Protein AF-A0A7X0JUN7-F1 (afdb_monomer)

Organism: NCBI:txid570281

Structure (mmCIF, N/CA/C/O backbone):
data_AF-A0A7X0JUN7-F1
#
_entry.id   AF-A0A7X0JUN7-F1
#
loop_
_atom_site.group_PDB
_atom_site.id
_atom_site.type_symbol
_atom_site.label_atom_id
_atom_site.label_alt_id
_atom_site.label_comp_id
_atom_site.label_asym_id
_atom_site.label_entity_id
_atom_site.label_seq_id
_atom_site.pdbx_PDB_ins_code
_atom_site.Cartn_x
_atom_site.Cartn_y
_atom_site.Cartn_z
_atom_site.occupancy
_atom_site.B_iso_or_equiv
_atom_site.auth_seq_id
_atom_site.auth_comp_id
_atom_site.auth_asym_id
_atom_site.auth_atom_id
_atom_site.pdbx_PDB_model_num
ATOM 1 N N . MET A 1 1 ? -19.670 -5.260 -11.406 1.00 48.66 1 MET A N 1
ATOM 2 C CA . MET A 1 1 ? -20.017 -5.596 -10.009 1.00 48.66 1 MET A CA 1
ATOM 3 C C . MET A 1 1 ? -19.443 -4.486 -9.143 1.00 48.66 1 MET A C 1
ATOM 5 O O . MET A 1 1 ? -18.257 -4.225 -9.287 1.00 48.66 1 MET A O 1
ATOM 9 N N . LYS A 1 2 ? -20.249 -3.749 -8.366 1.00 55.28 2 LYS A N 1
ATOM 10 C CA . LYS A 1 2 ? -19.681 -2.814 -7.380 1.00 55.28 2 LYS A CA 1
ATOM 11 C C . LYS A 1 2 ? -19.031 -3.682 -6.307 1.00 55.28 2 LYS A C 1
ATOM 13 O O . LYS A 1 2 ? -19.733 -4.455 -5.667 1.00 55.28 2 LYS A O 1
ATOM 18 N N . THR A 1 3 ? -17.710 -3.638 -6.204 1.00 68.75 3 THR A N 1
ATOM 19 C CA . THR A 1 3 ? -17.000 -4.234 -5.074 1.00 68.75 3 THR A CA 1
ATOM 20 C C . THR A 1 3 ? -17.409 -3.457 -3.828 1.00 68.75 3 THR A C 1
ATOM 22 O O . THR A 1 3 ? -17.415 -2.225 -3.855 1.00 68.75 3 THR A O 1
ATOM 25 N N . ASP A 1 4 ? -17.826 -4.161 -2.780 1.00 91.19 4 ASP A N 1
ATOM 26 C CA . ASP A 1 4 ? -18.171 -3.549 -1.499 1.00 91.19 4 ASP A CA 1
ATOM 27 C C . ASP A 1 4 ? -16.876 -3.082 -0.825 1.00 91.19 4 ASP A C 1
ATOM 29 O O . ASP A 1 4 ? -16.201 -3.840 -0.140 1.00 91.19 4 ASP A O 1
ATOM 33 N N . THR A 1 5 ? -16.441 -1.870 -1.150 1.00 96.38 5 THR A N 1
ATOM 34 C CA . THR A 1 5 ? -15.202 -1.273 -0.647 1.00 96.38 5 THR A CA 1
ATOM 35 C C . THR A 1 5 ? -15.542 0.056 0.014 1.00 96.38 5 THR A C 1
ATOM 37 O O . THR A 1 5 ? -16.377 0.807 -0.497 1.00 96.38 5 THR A O 1
ATOM 40 N N . ASP A 1 6 ? -14.895 0.352 1.143 1.00 97.31 6 ASP A N 1
ATOM 41 C CA . ASP A 1 6 ? -15.053 1.602 1.886 1.00 97.31 6 ASP A CA 1
ATOM 42 C C . ASP A 1 6 ? -14.943 2.805 0.937 1.00 97.31 6 ASP A C 1
ATOM 44 O O . ASP A 1 6 ? -13.989 2.933 0.170 1.00 97.31 6 ASP A O 1
ATOM 48 N N . LYS A 1 7 ? -15.923 3.712 1.003 1.00 96.94 7 LYS A N 1
ATOM 49 C CA . LYS A 1 7 ? -16.033 4.905 0.144 1.00 96.94 7 LYS A CA 1
ATOM 50 C C . LYS A 1 7 ? -14.820 5.841 0.201 1.00 96.94 7 LYS A C 1
ATOM 52 O O . LYS A 1 7 ? -14.675 6.705 -0.661 1.00 96.94 7 LYS A O 1
ATOM 57 N N . ARG A 1 8 ? -13.990 5.726 1.240 1.00 97.88 8 ARG A N 1
ATOM 58 C CA . ARG A 1 8 ? -12.745 6.488 1.402 1.00 97.88 8 ARG A CA 1
ATOM 59 C C . ARG A 1 8 ? -11.608 5.926 0.560 1.00 97.88 8 ARG A C 1
ATOM 61 O O . ARG A 1 8 ? -10.572 6.571 0.465 1.00 97.88 8 ARG A O 1
ATOM 68 N N . LEU A 1 9 ? -11.785 4.758 -0.046 1.00 98.12 9 LEU A N 1
ATOM 69 C CA . LEU A 1 9 ? -10.798 4.087 -0.872 1.00 98.12 9 LEU A CA 1
ATOM 70 C C . LEU A 1 9 ? -11.277 4.049 -2.319 1.00 98.12 9 LEU A C 1
ATOM 72 O O . LEU A 1 9 ? -12.430 3.738 -2.610 1.00 98.12 9 LEU A O 1
ATOM 76 N N . VAL A 1 10 ? -10.367 4.339 -3.243 1.00 97.56 10 VAL A N 1
ATOM 77 C CA . VAL A 1 10 ? -10.637 4.253 -4.677 1.00 97.56 10 VAL A CA 1
ATOM 78 C C . VAL A 1 10 ? -9.679 3.269 -5.340 1.00 97.56 10 VAL A C 1
ATOM 80 O O . VAL A 1 10 ? -8.460 3.338 -5.164 1.00 97.56 10 VAL A O 1
ATOM 83 N N . LEU A 1 11 ? -10.247 2.349 -6.118 1.00 97.62 11 LEU A N 1
ATOM 84 C CA . LEU A 1 11 ? -9.515 1.508 -7.057 1.00 97.62 11 LEU A CA 1
ATOM 85 C C . LEU A 1 11 ? -9.501 2.220 -8.411 1.00 97.62 11 LEU A C 1
ATOM 87 O O . LEU A 1 11 ? -10.556 2.421 -9.010 1.00 97.62 11 LEU A O 1
ATOM 91 N N . LEU A 1 12 ? -8.326 2.637 -8.877 1.00 97.25 12 LEU A N 1
ATOM 92 C CA . LEU A 1 12 ? -8.203 3.412 -10.117 1.00 97.25 12 LEU A CA 1
ATOM 93 C C . LEU A 1 12 ? -8.303 2.530 -11.362 1.00 97.25 12 LEU A C 1
ATOM 95 O O . LEU A 1 12 ? -8.808 2.979 -12.389 1.00 97.25 12 LEU A O 1
ATOM 99 N N . HIS A 1 13 ? -7.822 1.292 -11.280 1.00 98.25 13 HIS A N 1
ATOM 100 C CA . HIS A 1 13 ? -7.860 0.337 -12.378 1.00 98.25 13 HIS A CA 1
ATOM 101 C C . HIS A 1 13 ? -8.076 -1.096 -11.852 1.00 98.25 13 HIS A C 1
ATOM 103 O O . HIS A 1 13 ? -7.547 -1.432 -10.793 1.00 98.25 13 HIS A O 1
ATOM 109 N N . PRO A 1 14 ? -8.796 -1.984 -12.573 1.00 96.31 14 PRO A N 1
ATOM 110 C CA . PRO A 1 14 ? -9.073 -3.352 -12.111 1.00 96.31 14 PRO A CA 1
ATOM 11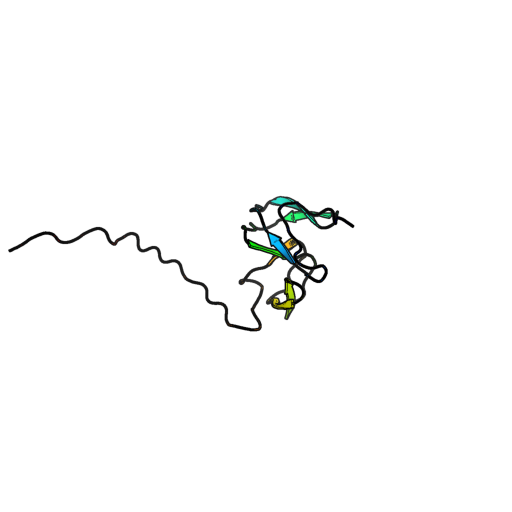1 C C . PRO A 1 14 ? -7.831 -4.182 -11.755 1.00 96.31 14 PRO A C 1
ATOM 113 O O . PRO A 1 14 ? -7.897 -5.026 -10.862 1.00 96.31 14 PRO A O 1
ATOM 116 N N . ASN A 1 15 ? -6.709 -3.913 -12.429 1.00 97.69 15 ASN A N 1
ATOM 117 C CA . ASN A 1 15 ? -5.426 -4.596 -12.216 1.00 97.69 15 ASN A CA 1
ATOM 118 C C . ASN A 1 15 ? -4.566 -3.979 -11.099 1.00 97.69 15 ASN A C 1
ATOM 120 O O . ASN A 1 15 ? -3.452 -4.446 -10.876 1.00 97.69 15 ASN A O 1
ATOM 124 N N . ASP A 1 16 ? -5.026 -2.920 -10.431 1.00 98.50 16 ASP A N 1
ATOM 125 C CA . ASP A 1 16 ? -4.268 -2.325 -9.333 1.00 98.50 16 ASP A CA 1
ATOM 126 C C . ASP A 1 16 ? -4.242 -3.277 -8.133 1.00 98.50 16 ASP A C 1
ATOM 128 O O . ASP A 1 16 ? -5.270 -3.846 -7.751 1.00 98.50 16 ASP A O 1
ATOM 132 N N . ASN A 1 17 ? -3.069 -3.410 -7.513 1.00 98.62 17 ASN A N 1
ATOM 133 C CA . ASN A 1 17 ? -2.880 -4.148 -6.260 1.00 98.62 17 ASN A CA 1
ATOM 134 C C . ASN A 1 17 ? -2.843 -3.220 -5.035 1.00 98.62 17 ASN A C 1
ATOM 136 O O . ASN A 1 17 ? -2.489 -3.632 -3.930 1.00 98.62 17 ASN A O 1
ATOM 140 N N . ILE A 1 18 ? -3.261 -1.967 -5.218 1.00 98.69 18 ILE A N 1
ATOM 141 C CA . ILE A 1 18 ? -3.434 -0.971 -4.166 1.00 98.69 18 ILE A CA 1
ATOM 142 C C . ILE A 1 18 ? -4.751 -0.217 -4.348 1.00 98.69 18 ILE A C 1
ATOM 144 O O . ILE A 1 18 ? -5.277 -0.110 -5.455 1.00 98.69 18 ILE A O 1
ATOM 148 N N . PHE A 1 19 ? -5.240 0.369 -3.263 1.00 98.50 19 PHE A N 1
ATOM 149 C CA . PHE A 1 19 ? -6.227 1.444 -3.271 1.00 98.50 19 PHE A CA 1
ATOM 150 C C . PHE A 1 19 ? -5.540 2.786 -3.012 1.00 98.50 19 PHE A C 1
ATOM 152 O O . PHE A 1 19 ? -4.485 2.838 -2.376 1.00 98.50 19 PHE A O 1
ATOM 159 N N . VAL A 1 20 ? -6.148 3.884 -3.461 1.00 98.38 20 VAL A N 1
ATOM 160 C CA . VAL A 1 20 ? -5.764 5.244 -3.049 1.00 98.38 20 VAL A CA 1
ATOM 161 C C . VAL A 1 20 ? -6.754 5.757 -2.011 1.00 98.38 20 VAL A C 1
ATOM 163 O O . VAL A 1 20 ? -7.962 5.608 -2.172 1.00 98.38 20 VAL A O 1
ATOM 166 N N . CYS A 1 21 ? -6.232 6.376 -0.958 1.00 98.19 21 CYS A N 1
ATOM 167 C CA . CYS A 1 21 ? -7.018 6.943 0.125 1.00 98.19 21 CYS A CA 1
ATOM 168 C C . CYS A 1 21 ? -7.520 8.349 -0.241 1.00 98.19 21 CYS A C 1
ATOM 170 O O . CYS A 1 21 ? -6.728 9.244 -0.530 1.00 98.19 21 CYS A O 1
ATOM 172 N N . CYS A 1 22 ? -8.830 8.565 -0.228 1.00 97.81 22 CYS A N 1
ATOM 173 C CA . CYS A 1 22 ? -9.482 9.850 -0.497 1.00 97.81 22 CYS A CA 1
ATOM 174 C C . CYS A 1 22 ? -9.817 10.631 0.783 1.00 97.81 22 CYS A C 1
ATOM 176 O O . CYS A 1 22 ? -10.058 11.833 0.717 1.00 97.81 22 CYS A O 1
ATOM 178 N N . GLN A 1 23 ? -9.834 9.967 1.939 1.00 98.19 23 GLN A N 1
ATOM 179 C CA . GLN A 1 23 ? -10.019 10.564 3.267 1.00 98.19 23 GLN A CA 1
ATOM 180 C C . GLN A 1 23 ? -9.091 9.857 4.247 1.00 98.19 23 GLN A C 1
ATOM 182 O O . GLN A 1 23 ? -8.829 8.677 4.062 1.00 98.19 23 GLN A O 1
ATOM 187 N N . THR A 1 24 ? -8.612 10.542 5.284 1.00 98.06 24 THR A N 1
ATOM 188 C CA . THR A 1 24 ? -7.759 9.898 6.291 1.00 98.06 24 THR A CA 1
ATOM 189 C C . THR A 1 24 ? -8.482 8.721 6.954 1.00 98.06 24 THR A C 1
ATOM 191 O O . THR A 1 24 ? -9.663 8.824 7.293 1.00 98.06 24 THR A O 1
ATOM 194 N N . ILE A 1 25 ? -7.760 7.616 7.133 1.00 98.44 25 ILE A N 1
ATOM 195 C CA . ILE A 1 25 ? -8.172 6.465 7.940 1.00 98.44 25 ILE A CA 1
ATOM 196 C C . ILE A 1 25 ? -7.171 6.354 9.083 1.00 98.44 25 ILE A C 1
ATOM 198 O O . ILE A 1 25 ? -5.969 6.253 8.837 1.00 98.44 25 ILE A O 1
ATOM 202 N N . SER A 1 26 ? -7.657 6.412 10.313 1.00 98.31 26 SER A N 1
ATOM 203 C CA . SER A 1 26 ? -6.830 6.347 11.515 1.00 98.31 26 SER A CA 1
ATOM 204 C C . SER A 1 26 ? -6.524 4.895 11.871 1.00 98.31 26 SER A C 1
ATOM 206 O O . SER A 1 26 ? -7.309 3.986 11.582 1.00 98.31 26 SER A O 1
ATOM 208 N N . ALA A 1 27 ? -5.399 4.667 12.540 1.00 98.25 27 ALA A N 1
ATOM 209 C CA . ALA A 1 27 ? -5.115 3.370 13.136 1.00 98.25 27 ALA A CA 1
ATOM 210 C C . ALA A 1 27 ? -6.247 2.944 14.097 1.00 98.25 27 ALA A C 1
ATOM 212 O O . ALA A 1 27 ? -6.789 3.748 14.854 1.00 98.25 27 ALA A O 1
ATOM 213 N N . GLY A 1 28 ? -6.599 1.660 14.068 1.00 98.25 28 GLY A N 1
ATOM 214 C CA . GLY A 1 28 ? -7.687 1.064 14.843 1.00 98.25 28 GLY A CA 1
ATOM 215 C C . GLY A 1 28 ? -9.059 1.120 14.167 1.00 98.25 28 GLY A C 1
ATOM 216 O O . GLY A 1 28 ? -9.970 0.418 14.606 1.00 98.25 28 GLY A O 1
ATOM 217 N N . GLU A 1 29 ? -9.232 1.892 13.092 1.00 98.06 29 GLU A N 1
ATOM 218 C CA . GLU A 1 29 ? -10.485 1.894 12.336 1.00 98.06 29 GLU A CA 1
ATOM 219 C C . GLU A 1 29 ? -10.661 0.600 11.527 1.00 98.06 29 GLU A C 1
ATOM 221 O O . GLU A 1 29 ? -9.702 0.052 10.981 1.00 98.06 29 GLU A O 1
ATOM 226 N N . SER A 1 30 ? -11.907 0.125 11.415 1.00 97.56 30 SER A N 1
ATOM 227 C CA . SER A 1 30 ? -12.270 -0.929 10.461 1.00 97.56 30 SER A CA 1
ATOM 228 C C . SER A 1 30 ? -12.694 -0.335 9.123 1.00 97.56 30 SER A C 1
ATOM 230 O O . SER A 1 30 ? -13.455 0.633 9.079 1.00 97.56 30 SER A O 1
ATOM 232 N N . VAL A 1 31 ? -12.240 -0.953 8.036 1.00 97.19 31 VAL A N 1
ATOM 233 C CA . VAL A 1 31 ? -12.639 -0.637 6.661 1.00 97.19 31 VAL A CA 1
ATOM 234 C C . VAL A 1 31 ? -13.076 -1.901 5.942 1.00 97.19 31 VAL A C 1
ATOM 236 O O . VAL A 1 31 ? -12.576 -2.987 6.227 1.00 97.19 31 VAL A O 1
ATOM 239 N N . VAL A 1 32 ? -13.986 -1.764 4.982 1.00 97.62 32 VAL A N 1
ATOM 240 C CA . VAL A 1 32 ? -14.377 -2.879 4.115 1.00 97.62 32 VAL A CA 1
ATOM 241 C C . VAL A 1 32 ? -13.517 -2.855 2.853 1.00 97.62 32 VAL A C 1
ATOM 243 O O . VAL A 1 32 ? -13.496 -1.850 2.143 1.00 97.62 32 VAL A O 1
ATOM 246 N N . LEU A 1 33 ? -12.813 -3.945 2.557 1.00 96.44 33 LEU A N 1
ATOM 247 C CA . LEU A 1 33 ? -12.085 -4.157 1.308 1.00 96.44 33 LEU A CA 1
ATOM 248 C C . LEU A 1 33 ? -12.740 -5.305 0.537 1.00 96.44 33 LEU A C 1
ATOM 250 O O . LEU A 1 33 ? -12.551 -6.470 0.870 1.00 96.44 33 LEU A O 1
ATOM 254 N N . GLU A 1 34 ? -13.488 -4.995 -0.520 1.00 95.25 34 GLU A N 1
ATOM 255 C CA . GLU A 1 34 ? -14.097 -6.006 -1.401 1.00 95.25 34 GLU A CA 1
ATOM 256 C C . GLU A 1 34 ? -14.979 -7.032 -0.654 1.00 95.25 34 GLU A C 1
ATOM 258 O O . GLU A 1 34 ? -14.967 -8.220 -0.965 1.00 95.25 34 GLU A O 1
ATOM 263 N N . GLY A 1 35 ? -15.761 -6.561 0.320 1.00 95.12 35 GLY A N 1
ATOM 264 C CA . GLY A 1 35 ? -16.680 -7.356 1.143 1.00 95.12 35 GLY A CA 1
ATOM 265 C C . GLY A 1 35 ? -16.080 -7.899 2.442 1.00 95.12 35 GLY A C 1
ATOM 266 O O . GLY A 1 35 ? -16.793 -8.513 3.232 1.00 95.12 35 GLY A O 1
ATOM 267 N N . GLU A 1 36 ? -14.793 -7.665 2.693 1.00 95.31 36 GLU A N 1
ATOM 268 C CA . GLU A 1 36 ? -14.100 -8.117 3.900 1.00 95.31 36 GLU A CA 1
ATOM 269 C C . GLU A 1 36 ? -13.815 -6.944 4.846 1.00 95.31 36 GLU A C 1
ATOM 271 O O . GLU A 1 36 ? -13.197 -5.961 4.443 1.00 95.31 36 GLU A O 1
ATOM 276 N N . SER A 1 37 ? -14.236 -7.042 6.111 1.00 96.81 37 SER A N 1
ATOM 277 C CA . SER A 1 37 ? -13.927 -6.032 7.133 1.00 96.81 37 SER A CA 1
ATOM 278 C C . SER A 1 37 ? -12.548 -6.278 7.743 1.00 96.81 37 SER A C 1
ATOM 280 O O . SER A 1 37 ? -12.314 -7.330 8.335 1.00 96.81 37 SER A O 1
ATOM 282 N N . LEU A 1 38 ? -11.661 -5.288 7.654 1.00 97.12 38 LEU A N 1
ATOM 283 C CA . LEU A 1 38 ? -10.276 -5.349 8.128 1.00 97.12 38 LEU A CA 1
ATOM 284 C C . LEU A 1 38 ? -9.954 -4.151 9.022 1.00 97.12 38 LEU A C 1
ATOM 286 O O . LEU A 1 38 ? -10.407 -3.037 8.760 1.00 97.12 38 LEU A O 1
ATOM 290 N N . VAL A 1 39 ? -9.149 -4.375 10.062 1.00 97.62 39 VAL A N 1
ATOM 291 C CA . VAL A 1 39 ? -8.655 -3.313 10.952 1.00 97.62 39 VAL A CA 1
ATOM 292 C C . VAL A 1 39 ? -7.376 -2.718 10.373 1.00 97.62 39 VAL A C 1
ATOM 294 O O . VAL A 1 39 ? -6.453 -3.443 10.010 1.00 97.62 39 VAL A O 1
ATOM 297 N N . ILE A 1 40 ? -7.305 -1.392 10.313 1.00 98.00 40 ILE A N 1
ATOM 298 C CA . ILE A 1 40 ? -6.120 -0.668 9.857 1.00 98.00 40 ILE A CA 1
ATOM 299 C C . ILE A 1 40 ? -5.162 -0.444 11.027 1.00 98.00 40 ILE A C 1
ATOM 301 O O . ILE A 1 40 ? -5.552 0.067 12.071 1.00 98.00 40 ILE A O 1
ATOM 305 N N . HIS A 1 41 ? -3.887 -0.799 10.861 1.00 96.75 41 HIS A N 1
ATOM 306 C CA . HIS A 1 41 ? -2.895 -0.758 11.946 1.00 96.75 41 HIS A CA 1
ATOM 307 C C . HIS A 1 41 ? -2.030 0.513 11.985 1.00 96.75 41 HIS A C 1
ATOM 309 O O . HIS A 1 41 ? -1.233 0.686 12.904 1.00 96.75 41 HIS A O 1
ATOM 315 N N . SER A 1 42 ? -2.178 1.410 11.010 1.00 96.94 42 SER A N 1
ATOM 316 C CA . SER A 1 42 ? -1.409 2.656 10.911 1.00 96.94 42 SER A CA 1
ATOM 317 C C . SER A 1 42 ? -2.229 3.750 10.244 1.00 96.94 42 SER A C 1
ATOM 319 O O . SER A 1 42 ? -3.010 3.440 9.349 1.00 96.94 42 SER A O 1
ATOM 321 N N . ASP A 1 43 ? -1.985 5.014 10.576 1.00 97.88 43 ASP A N 1
ATOM 322 C CA . ASP A 1 43 ? -2.657 6.129 9.908 1.00 97.88 43 ASP A CA 1
ATOM 323 C C . ASP A 1 43 ? -2.367 6.157 8.397 1.00 97.88 43 ASP A C 1
ATOM 325 O O . ASP A 1 43 ? -1.215 6.099 7.950 1.00 97.88 43 ASP A O 1
ATOM 329 N N . ILE A 1 44 ? -3.431 6.285 7.604 1.00 98.12 44 ILE A N 1
ATOM 330 C CA . ILE A 1 44 ? -3.393 6.368 6.143 1.00 98.12 44 ILE A CA 1
ATOM 331 C C . ILE A 1 44 ? -3.966 7.718 5.726 1.00 98.12 44 ILE A C 1
ATOM 333 O O . ILE A 1 44 ? -5.181 7.911 5.688 1.00 98.12 44 ILE A O 1
ATOM 337 N N . HIS A 1 45 ? -3.093 8.671 5.412 1.00 98.06 45 HIS A N 1
ATOM 338 C CA . HIS A 1 45 ? -3.507 10.017 5.017 1.00 98.06 45 HIS A CA 1
ATOM 339 C C . HIS A 1 45 ? -4.074 10.076 3.592 1.00 98.06 45 HIS A C 1
ATOM 341 O O . HIS A 1 45 ? -3.870 9.186 2.763 1.00 98.06 45 HIS A O 1
ATOM 347 N N . VAL A 1 46 ? -4.765 11.174 3.287 1.00 98.06 46 VAL A N 1
ATOM 348 C CA . VAL A 1 46 ? -5.269 11.466 1.938 1.00 98.06 46 VAL A CA 1
ATOM 349 C C . VAL A 1 46 ? -4.140 11.384 0.902 1.00 98.06 46 VAL A C 1
ATOM 351 O O . VAL A 1 46 ? -3.042 11.895 1.101 1.00 98.06 46 VAL A O 1
ATOM 354 N N . GLY A 1 47 ? -4.416 10.725 -0.221 1.00 97.00 47 GLY A N 1
ATOM 355 C CA . GLY A 1 47 ? -3.483 10.497 -1.324 1.00 97.00 47 GLY A CA 1
ATOM 356 C C . GLY A 1 47 ? -2.521 9.325 -1.114 1.00 97.00 47 GLY A C 1
ATOM 357 O O . GLY A 1 47 ? -1.875 8.891 -2.074 1.00 97.00 47 GLY A O 1
ATOM 358 N N . HIS A 1 48 ? -2.429 8.779 0.103 1.00 98.25 48 HIS A N 1
ATOM 359 C CA . HIS A 1 48 ? -1.607 7.604 0.372 1.00 98.25 48 HIS A CA 1
ATOM 360 C C . HIS A 1 48 ? -2.262 6.339 -0.188 1.00 98.25 48 HIS A C 1
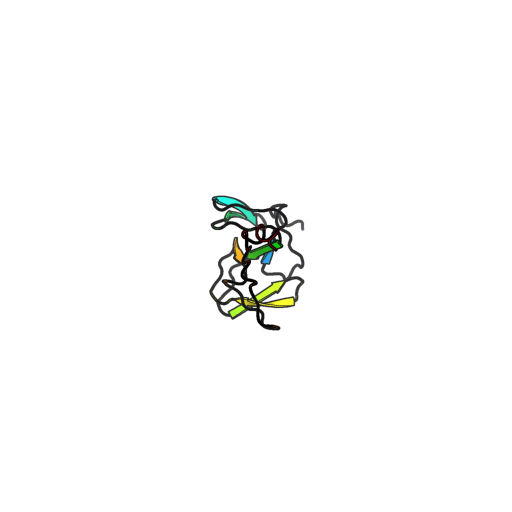ATOM 362 O O . HIS A 1 48 ? -3.395 6.357 -0.674 1.00 98.25 48 HIS A O 1
ATOM 368 N N . LYS A 1 49 ? -1.507 5.239 -0.186 1.00 98.38 49 LYS A N 1
ATOM 369 C CA . LYS A 1 49 ? -1.947 3.975 -0.778 1.00 98.38 49 LYS A CA 1
ATOM 370 C C . LYS A 1 49 ? -2.155 2.932 0.310 1.00 98.38 49 LYS A C 1
ATOM 372 O O . LYS A 1 49 ? -1.397 2.903 1.275 1.00 98.38 49 LYS A O 1
ATOM 377 N N . LEU A 1 50 ? -3.145 2.076 0.112 1.00 98.56 50 LEU A N 1
ATOM 378 C CA . LEU A 1 50 ? -3.445 0.922 0.953 1.00 98.56 50 LEU A CA 1
ATOM 379 C C . LEU A 1 50 ? -3.275 -0.346 0.116 1.00 98.56 50 LEU A C 1
ATOM 381 O O . LEU A 1 50 ? -3.726 -0.369 -1.028 1.00 98.56 50 LEU A O 1
ATOM 385 N N . ALA A 1 51 ? -2.639 -1.387 0.643 1.00 98.62 51 ALA A N 1
ATOM 386 C CA . ALA A 1 51 ? -2.469 -2.640 -0.084 1.00 98.62 51 ALA A CA 1
ATOM 387 C C . ALA A 1 51 ? -3.824 -3.334 -0.296 1.00 98.62 51 ALA A C 1
ATOM 389 O O . ALA A 1 51 ? -4.569 -3.569 0.657 1.00 98.62 51 ALA A O 1
ATOM 390 N N . ARG A 1 52 ? -4.155 -3.664 -1.551 1.00 98.19 52 ARG A N 1
ATOM 391 C CA . ARG A 1 52 ? -5.377 -4.413 -1.881 1.00 98.19 52 ARG A CA 1
ATOM 392 C C . ARG A 1 52 ? -5.198 -5.897 -1.607 1.00 98.19 52 ARG A C 1
ATOM 394 O O . ARG A 1 52 ? -6.156 -6.559 -1.257 1.00 98.19 52 ARG A O 1
ATOM 401 N N . CYS A 1 53 ? -4.001 -6.434 -1.746 1.00 98.38 53 CYS A N 1
ATOM 402 C CA . CYS A 1 53 ? -3.676 -7.822 -1.438 1.00 98.38 53 CYS A CA 1
ATOM 403 C C . CYS A 1 53 ? -2.322 -7.874 -0.732 1.00 98.38 53 CYS A C 1
ATOM 405 O O . CYS A 1 53 ? -1.671 -6.839 -0.586 1.00 98.38 53 CYS A O 1
ATOM 407 N N . ASP A 1 54 ? -1.899 -9.065 -0.317 1.00 98.56 54 ASP A N 1
ATOM 408 C CA . ASP A 1 5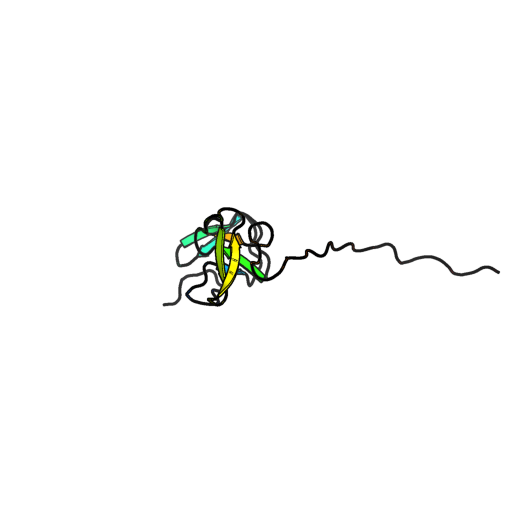4 ? -0.505 -9.268 0.064 1.00 98.56 54 ASP A CA 1
ATOM 409 C C . ASP A 1 54 ? 0.392 -8.996 -1.151 1.00 98.56 54 ASP A C 1
ATOM 411 O O . ASP A 1 54 ? 0.066 -9.377 -2.277 1.00 98.56 54 ASP A O 1
ATOM 415 N N . ILE A 1 55 ? 1.504 -8.307 -0.919 1.00 98.75 55 ILE A N 1
ATOM 416 C CA . ILE A 1 55 ? 2.505 -7.954 -1.924 1.00 98.75 55 ILE A CA 1
ATOM 417 C C . ILE A 1 55 ? 3.852 -8.439 -1.395 1.00 98.75 55 ILE A C 1
ATOM 419 O O . ILE A 1 55 ? 4.329 -7.988 -0.351 1.00 98.75 55 ILE A O 1
ATOM 423 N N . ALA A 1 56 ? 4.486 -9.367 -2.102 1.00 98.75 56 ALA A N 1
ATOM 424 C CA . ALA A 1 56 ? 5.755 -9.935 -1.676 1.00 98.75 56 ALA A CA 1
ATOM 425 C C . ALA A 1 56 ? 6.917 -8.937 -1.822 1.00 98.75 56 ALA A C 1
ATOM 427 O O . ALA A 1 56 ? 6.891 -7.998 -2.621 1.00 98.75 56 ALA A O 1
ATOM 428 N N . LEU A 1 57 ? 8.008 -9.178 -1.089 1.00 98.38 57 LEU A N 1
ATOM 429 C CA . LEU A 1 57 ? 9.274 -8.473 -1.296 1.00 98.38 57 LEU A CA 1
ATOM 430 C C . LEU A 1 57 ? 9.665 -8.469 -2.790 1.00 98.38 57 LEU A C 1
ATOM 432 O O . LEU A 1 57 ? 9.714 -9.521 -3.424 1.00 98.38 57 LEU A O 1
ATOM 436 N N . LYS A 1 58 ? 10.025 -7.290 -3.321 1.00 97.94 58 LYS A N 1
ATOM 437 C CA . LYS A 1 58 ? 10.365 -7.018 -4.735 1.00 97.94 58 LYS A CA 1
ATOM 438 C C . LYS A 1 58 ? 9.208 -7.150 -5.733 1.00 97.94 58 LYS A C 1
ATOM 440 O O . LYS A 1 58 ? 9.430 -6.877 -6.913 1.00 97.94 58 LYS A O 1
ATOM 445 N N . GLU A 1 59 ? 8.003 -7.508 -5.303 1.00 98.62 59 GLU A N 1
ATOM 446 C CA . GLU A 1 59 ? 6.833 -7.524 -6.178 1.00 98.62 59 GLU A CA 1
ATOM 447 C C . GLU A 1 59 ? 6.466 -6.105 -6.632 1.00 98.62 59 GLU A C 1
ATOM 449 O O . GLU A 1 59 ? 6.753 -5.114 -5.950 1.00 98.62 59 GLU A O 1
ATOM 454 N N . LYS A 1 60 ? 5.876 -5.997 -7.827 1.00 98.44 60 LYS A N 1
ATOM 455 C CA . LYS A 1 60 ? 5.504 -4.713 -8.420 1.00 98.44 60 LYS A CA 1
ATOM 456 C C . LYS A 1 60 ? 4.300 -4.106 -7.721 1.00 98.44 60 LYS A C 1
ATOM 458 O O . LYS A 1 60 ? 3.317 -4.780 -7.447 1.00 98.44 60 LYS A O 1
ATOM 463 N N . ILE A 1 61 ? 4.354 -2.797 -7.520 1.00 98.50 61 ILE A N 1
ATOM 464 C CA . ILE A 1 61 ? 3.208 -1.998 -7.095 1.00 98.50 61 ILE A CA 1
ATOM 465 C C . ILE A 1 61 ? 2.524 -1.484 -8.355 1.00 98.50 61 ILE A C 1
ATOM 467 O O . ILE A 1 61 ? 3.149 -0.759 -9.132 1.00 98.50 61 ILE A O 1
ATOM 471 N N . ILE A 1 62 ? 1.263 -1.851 -8.559 1.00 98.50 62 ILE A N 1
ATOM 472 C CA . ILE A 1 62 ? 0.482 -1.518 -9.749 1.00 98.50 62 ILE A CA 1
ATOM 473 C C . ILE A 1 62 ? -0.551 -0.448 -9.392 1.00 98.50 62 ILE A C 1
ATOM 475 O O . ILE A 1 62 ? -1.387 -0.655 -8.514 1.00 98.50 62 ILE A O 1
ATOM 479 N N . LYS A 1 63 ? -0.480 0.700 -10.070 1.00 98.06 63 LYS A N 1
ATOM 480 C CA . LYS A 1 63 ? -1.429 1.815 -9.954 1.00 98.06 63 LYS A CA 1
ATOM 481 C C . LYS A 1 63 ? -1.771 2.319 -11.355 1.00 98.06 63 LYS A C 1
ATOM 483 O O . LYS A 1 63 ? -0.863 2.514 -12.160 1.00 98.06 63 LYS A O 1
ATOM 488 N N . TYR A 1 64 ? -3.050 2.573 -11.637 1.00 97.75 64 TYR A N 1
ATOM 489 C CA . TYR A 1 64 ? -3.541 2.870 -12.993 1.00 97.75 64 TYR A CA 1
ATOM 49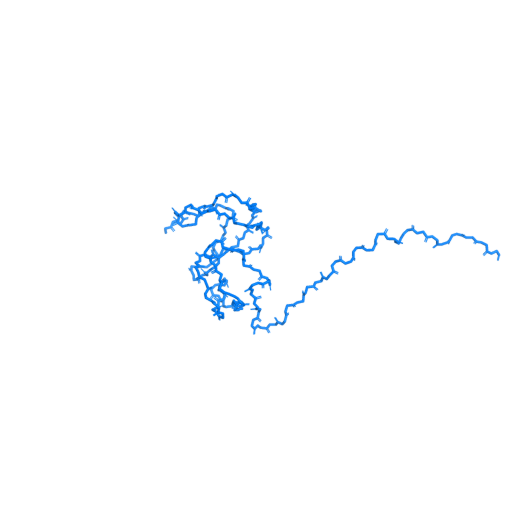0 C C . TYR A 1 64 ? -3.235 1.753 -14.011 1.00 97.75 64 TYR A C 1
ATOM 492 O O . TYR A 1 64 ? -3.051 2.018 -15.196 1.00 97.75 64 TYR A O 1
ATOM 500 N N . GLY A 1 65 ? -3.121 0.504 -13.557 1.00 97.56 65 GLY A N 1
ATOM 501 C CA . GLY A 1 65 ? -2.749 -0.635 -14.395 1.00 97.56 65 GLY A CA 1
ATOM 502 C C . GLY A 1 65 ? -1.276 -0.665 -14.814 1.00 97.56 65 GLY A C 1
ATOM 503 O O . GLY A 1 65 ? -0.894 -1.536 -15.591 1.00 97.56 65 GLY A O 1
ATOM 504 N N . ALA A 1 66 ? -0.440 0.242 -14.299 1.00 97.56 66 ALA A N 1
ATOM 505 C CA . ALA A 1 66 ? 0.986 0.307 -14.593 1.00 97.56 66 ALA A CA 1
ATOM 506 C C . ALA A 1 66 ? 1.828 0.111 -13.327 1.00 97.56 66 ALA A C 1
ATOM 508 O O . ALA A 1 66 ? 1.446 0.522 -12.230 1.00 97.56 66 ALA A O 1
ATOM 509 N N . SER A 1 67 ? 3.007 -0.494 -13.483 1.00 97.38 67 SER A N 1
ATOM 510 C CA . SER A 1 67 ? 3.995 -0.552 -12.405 1.00 97.38 67 SER A CA 1
ATOM 511 C C . SER A 1 67 ? 4.434 0.863 -12.041 1.00 97.38 67 SER A C 1
ATOM 513 O O . SER A 1 67 ? 4.827 1.624 -12.917 1.00 97.38 67 SER A O 1
ATOM 515 N N . ILE A 1 68 ? 4.411 1.207 -10.755 1.00 96.69 68 ILE A N 1
ATOM 516 C CA . ILE A 1 68 ? 4.962 2.467 -10.227 1.00 96.69 68 ILE A CA 1
ATOM 517 C C . ILE A 1 68 ? 6.244 2.250 -9.418 1.00 96.69 68 ILE A C 1
ATOM 519 O O . ILE A 1 68 ? 6.870 3.208 -8.964 1.00 96.69 68 ILE A O 1
ATOM 523 N N . GLY A 1 69 ? 6.633 0.993 -9.212 1.00 97.12 69 GLY A N 1
ATOM 524 C CA . GLY A 1 69 ? 7.753 0.625 -8.364 1.00 97.12 69 GLY A CA 1
ATOM 525 C C . GLY A 1 69 ? 7.670 -0.813 -7.874 1.00 97.12 69 GLY A C 1
ATOM 526 O O . GLY A 1 69 ? 6.825 -1.585 -8.322 1.00 97.12 69 GLY A O 1
ATOM 527 N N . SER A 1 70 ? 8.529 -1.145 -6.916 1.00 98.19 70 SER A N 1
ATOM 528 C CA . SER A 1 70 ? 8.591 -2.465 -6.287 1.00 98.19 70 SER A CA 1
ATOM 529 C C . SER A 1 70 ? 8.592 -2.364 -4.761 1.00 98.19 70 SER A C 1
ATOM 531 O O . SER A 1 70 ? 9.115 -1.397 -4.195 1.00 98.19 70 SER A O 1
ATOM 533 N N . ALA A 1 71 ? 8.054 -3.377 -4.087 1.00 98.50 71 ALA A N 1
ATOM 534 C CA . ALA A 1 71 ? 8.068 -3.466 -2.633 1.00 98.50 71 ALA A CA 1
ATOM 535 C C . ALA A 1 71 ? 9.497 -3.674 -2.089 1.00 98.50 71 ALA A C 1
ATOM 537 O O . ALA A 1 71 ? 10.295 -4.442 -2.636 1.00 98.50 71 ALA A O 1
ATOM 538 N N . LYS A 1 72 ? 9.836 -2.976 -1.002 1.00 98.06 72 LYS A N 1
ATOM 539 C CA . LYS A 1 72 ? 11.113 -3.082 -0.269 1.00 98.06 72 LYS A CA 1
ATOM 540 C C . LYS A 1 72 ? 11.066 -4.103 0.869 1.00 98.06 72 LYS A C 1
ATOM 542 O O . LYS A 1 72 ? 12.117 -4.497 1.363 1.00 98.06 72 LYS A O 1
ATOM 547 N N . ALA A 1 73 ? 9.869 -4.511 1.261 1.00 97.94 73 ALA A N 1
ATOM 548 C CA . ALA A 1 73 ? 9.563 -5.560 2.222 1.00 97.94 73 ALA A CA 1
ATOM 549 C C . ALA A 1 73 ? 8.283 -6.262 1.749 1.00 97.94 73 ALA A C 1
ATOM 551 O O . ALA A 1 73 ? 7.637 -5.769 0.824 1.00 97.94 73 ALA A O 1
ATOM 552 N N . SER A 1 74 ? 7.926 -7.393 2.352 1.00 98.50 74 SER A N 1
ATOM 553 C CA . SER A 1 74 ? 6.564 -7.906 2.197 1.00 98.50 74 SER A CA 1
ATOM 554 C C . SER A 1 74 ? 5.585 -6.910 2.819 1.00 98.50 74 SER A C 1
ATOM 556 O O . SER A 1 74 ? 5.880 -6.358 3.876 1.00 98.50 74 SER A O 1
ATOM 558 N N . ILE A 1 75 ? 4.463 -6.678 2.150 1.00 98.62 75 ILE A N 1
ATOM 559 C CA . ILE A 1 75 ? 3.405 -5.761 2.565 1.00 98.62 75 ILE A CA 1
ATOM 560 C C . ILE A 1 75 ? 2.127 -6.585 2.649 1.00 98.62 75 ILE A C 1
ATOM 562 O O . ILE A 1 75 ? 1.751 -7.228 1.668 1.00 98.62 75 ILE A O 1
ATOM 566 N N . GLN A 1 76 ? 1.473 -6.594 3.801 1.00 98.44 76 GLN A N 1
ATOM 567 C CA . GLN A 1 76 ? 0.231 -7.340 3.980 1.00 98.44 76 GLN A CA 1
ATOM 568 C C . GLN A 1 76 ? -0.955 -6.578 3.386 1.00 98.44 76 GLN A C 1
ATOM 570 O O . GLN A 1 76 ? -0.939 -5.348 3.276 1.00 98.44 76 GLN A O 1
ATOM 575 N N . ARG A 1 77 ? -2.021 -7.293 3.025 1.00 98.12 77 ARG A N 1
ATOM 576 C CA . ARG A 1 77 ? -3.307 -6.678 2.678 1.00 98.12 77 ARG A CA 1
ATOM 577 C C . ARG A 1 77 ? -3.733 -5.696 3.777 1.00 98.12 77 ARG A C 1
ATOM 579 O O . ARG A 1 77 ? -3.553 -5.957 4.961 1.00 98.12 77 ARG A O 1
ATOM 586 N N . ALA A 1 78 ? -4.300 -4.562 3.363 1.00 97.81 78 ALA A N 1
ATOM 587 C CA . ALA A 1 78 ? -4.667 -3.430 4.219 1.00 97.81 78 ALA A CA 1
ATOM 588 C C . ALA A 1 78 ? -3.496 -2.675 4.891 1.00 97.81 78 ALA A C 1
ATOM 590 O O . ALA A 1 78 ? -3.731 -1.764 5.683 1.00 97.81 78 ALA A O 1
ATOM 591 N N . GLU A 1 79 ? -2.239 -2.969 4.556 1.00 98.44 79 GLU A N 1
ATOM 592 C CA . GLU A 1 79 ? -1.094 -2.206 5.060 1.00 98.44 79 GLU A CA 1
ATOM 593 C C . GLU A 1 79 ? -0.871 -0.901 4.265 1.00 98.44 79 GLU A C 1
ATOM 595 O O . GLU A 1 79 ? -1.215 -0.775 3.083 1.00 98.44 79 GLU A O 1
ATOM 600 N N . HIS A 1 80 ? -0.273 0.097 4.920 1.00 98.62 80 HIS A N 1
ATOM 601 C CA . HIS A 1 80 ? 0.095 1.375 4.319 1.00 98.62 80 HIS A CA 1
ATOM 602 C C . HIS A 1 80 ? 1.202 1.223 3.271 1.00 98.62 80 HIS A C 1
ATOM 604 O O . HIS A 1 80 ? 2.340 0.919 3.598 1.00 98.62 80 HIS A O 1
ATOM 610 N N . VAL A 1 81 ? 0.923 1.559 2.014 1.00 98.44 81 VAL A N 1
ATOM 611 C CA . VAL A 1 81 ? 1.903 1.527 0.920 1.00 98.44 81 VAL A CA 1
ATOM 612 C C . VAL A 1 81 ? 2.478 2.927 0.660 1.00 98.44 81 VAL A C 1
ATOM 614 O O . VAL A 1 81 ? 1.844 3.802 0.052 1.00 98.44 81 VAL A O 1
ATOM 617 N N . HIS A 1 82 ? 3.730 3.156 1.056 1.00 96.94 82 HIS A N 1
ATOM 618 C CA . HIS A 1 82 ? 4.409 4.447 0.902 1.00 96.94 82 HIS A CA 1
ATOM 619 C C . HIS A 1 82 ? 5.922 4.292 0.695 1.00 96.94 82 HIS A C 1
ATOM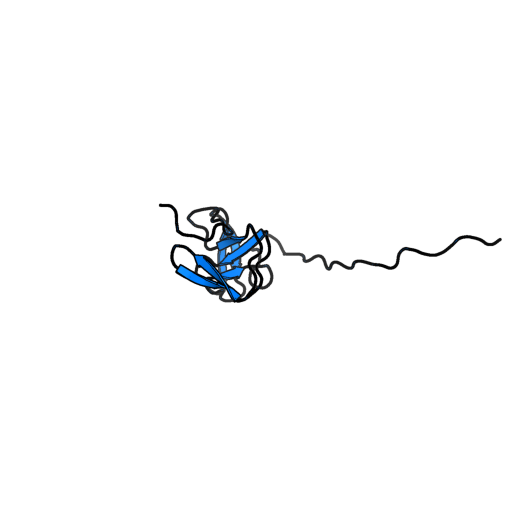 621 O O . HIS A 1 82 ? 6.471 3.200 0.686 1.00 96.94 82 HIS A O 1
ATOM 627 N N . LEU A 1 83 ? 6.636 5.406 0.535 1.00 94.94 83 LEU A N 1
ATOM 628 C CA . LEU A 1 83 ? 8.086 5.449 0.307 1.00 94.94 83 LEU A CA 1
ATOM 629 C C . LEU A 1 83 ? 8.922 4.654 1.326 1.00 94.94 83 LEU A C 1
ATOM 631 O O . LEU A 1 83 ? 10.060 4.302 1.026 1.00 94.94 83 LEU A O 1
ATOM 635 N N . HIS A 1 84 ? 8.405 4.362 2.523 1.00 95.06 84 HIS A N 1
ATOM 636 C CA . HIS A 1 84 ? 9.122 3.557 3.511 1.00 95.06 84 HIS A CA 1
ATOM 637 C C . HIS A 1 84 ? 9.178 2.067 3.122 1.00 95.06 84 HIS A C 1
ATOM 639 O O . HIS A 1 84 ? 10.205 1.437 3.367 1.00 95.06 84 HIS A O 1
ATOM 645 N N . ASN A 1 85 ? 8.160 1.535 2.432 1.00 97.50 85 ASN A N 1
ATOM 646 C CA . ASN A 1 85 ? 8.066 0.128 2.027 1.00 97.50 85 ASN A CA 1
ATOM 647 C C . ASN A 1 85 ? 7.981 -0.096 0.509 1.00 97.50 85 ASN A C 1
ATOM 649 O O . ASN A 1 85 ? 7.995 -1.243 0.078 1.00 97.50 85 ASN A O 1
ATOM 653 N N . ILE A 1 86 ? 8.018 0.953 -0.320 1.00 96.56 86 ILE A N 1
ATOM 654 C CA . ILE A 1 86 ? 8.176 0.831 -1.780 1.00 96.56 86 ILE A CA 1
ATOM 655 C C . ILE A 1 86 ? 9.336 1.679 -2.296 1.00 96.56 86 ILE A C 1
ATOM 657 O O . ILE A 1 86 ? 9.685 2.706 -1.713 1.00 96.56 86 ILE A O 1
ATOM 661 N N . LYS A 1 87 ? 9.917 1.272 -3.422 1.00 95.25 87 LYS A N 1
ATOM 662 C CA . LY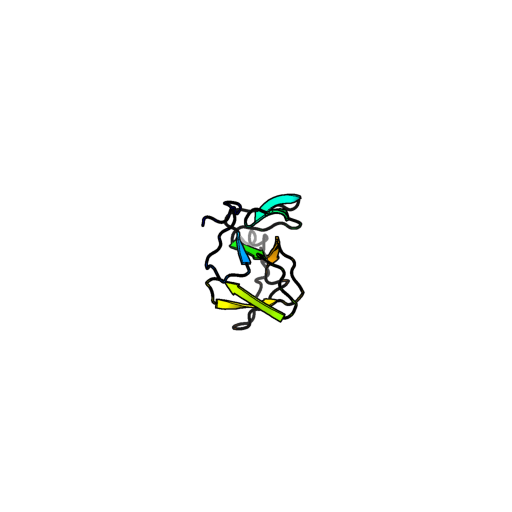S A 1 87 ? 10.848 2.086 -4.209 1.00 95.25 87 LYS A CA 1
ATOM 663 C C . LYS A 1 87 ? 10.281 2.292 -5.607 1.00 95.25 87 LYS A C 1
ATOM 665 O O . LYS A 1 87 ? 9.718 1.361 -6.174 1.00 95.25 87 LYS A O 1
ATOM 670 N N . SER A 1 88 ? 10.442 3.488 -6.162 1.00 92.81 88 SER A N 1
ATOM 671 C CA . SE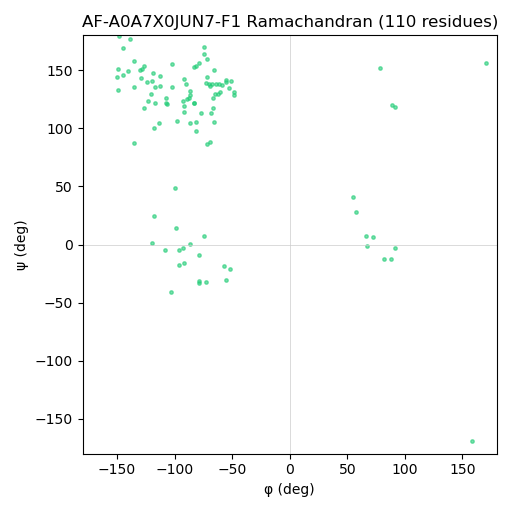R A 1 88 ? 10.190 3.708 -7.587 1.00 92.81 88 SER A CA 1
ATOM 672 C C . SER A 1 88 ? 11.276 3.013 -8.408 1.00 92.81 88 SER A C 1
ATOM 674 O O . SER A 1 88 ? 12.453 3.071 -8.050 1.00 92.81 88 SER A O 1
ATOM 676 N N . ASP A 1 89 ? 10.878 2.368 -9.502 1.00 88.50 89 ASP A N 1
ATOM 677 C CA . ASP A 1 89 ? 11.809 1.746 -10.453 1.00 88.50 89 ASP A CA 1
ATOM 678 C C . ASP A 1 89 ? 12.181 2.693 -11.609 1.00 88.50 89 ASP A C 1
ATOM 680 O O . ASP A 1 89 ? 12.999 2.337 -12.452 1.00 88.50 89 ASP A O 1
ATOM 684 N N . TYR A 1 90 ? 11.591 3.894 -11.650 1.00 85.19 90 TYR A N 1
ATOM 685 C CA . TYR A 1 90 ? 11.792 4.877 -12.722 1.00 85.19 90 TYR A CA 1
ATOM 686 C C . TYR A 1 90 ? 12.717 6.023 -12.315 1.00 85.19 90 TYR A C 1
ATOM 688 O O . TYR A 1 90 ? 13.536 6.472 -13.109 1.00 85.19 90 TYR A O 1
ATOM 696 N N . MET A 1 91 ? 12.574 6.526 -11.086 1.00 81.94 91 MET A N 1
ATOM 697 C CA . MET A 1 91 ? 13.317 7.691 -10.602 1.00 81.94 91 MET A CA 1
ATOM 698 C C . MET A 1 91 ? 13.540 7.594 -9.088 1.00 81.94 91 MET A C 1
ATOM 700 O O . MET A 1 91 ? 12.634 7.146 -8.377 1.00 81.94 91 MET A O 1
ATOM 704 N N . PRO A 1 92 ? 14.694 8.044 -8.562 1.00 79.06 92 PRO A N 1
ATOM 705 C CA . PRO A 1 92 ? 14.912 8.140 -7.125 1.00 79.06 92 PRO A CA 1
ATOM 706 C C . PRO A 1 92 ? 13.833 8.980 -6.436 1.00 79.06 92 PRO A C 1
ATOM 708 O O . PRO A 1 92 ? 13.373 9.997 -6.955 1.00 79.06 92 PRO A O 1
ATOM 711 N N . SER A 1 93 ? 13.423 8.549 -5.245 1.00 79.06 93 SER A N 1
ATOM 712 C CA . SER A 1 93 ? 12.502 9.316 -4.406 1.00 79.06 93 SER A CA 1
ATOM 713 C C . SER A 1 93 ? 13.294 10.281 -3.529 1.00 79.06 93 SER A C 1
ATOM 715 O O . SER A 1 93 ? 14.182 9.851 -2.798 1.00 79.06 93 SER A O 1
ATOM 717 N N . TYR A 1 94 ? 12.954 11.568 -3.576 1.00 78.44 94 TYR A N 1
ATOM 718 C CA . TYR A 1 94 ? 13.531 12.597 -2.711 1.00 78.44 94 TYR A CA 1
ATOM 719 C C . TYR A 1 94 ? 12.491 13.017 -1.673 1.00 78.44 94 TYR A C 1
ATOM 721 O O . TYR A 1 94 ? 11.400 13.460 -2.030 1.00 78.44 94 TYR A O 1
ATOM 729 N N . GLN A 1 95 ? 12.818 12.884 -0.390 1.00 72.75 95 GLN A N 1
ATOM 730 C CA . GLN A 1 95 ? 12.017 13.466 0.684 1.00 72.7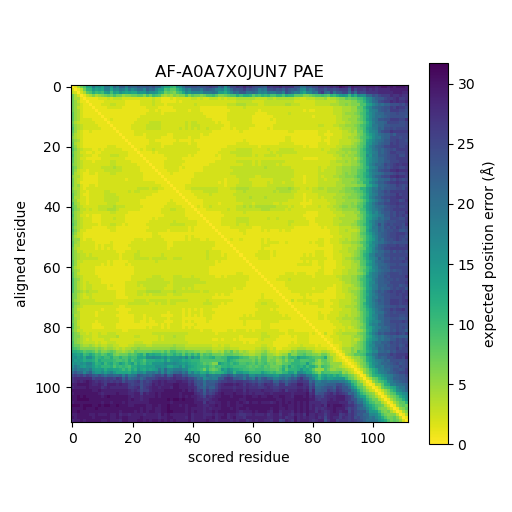5 95 GLN A CA 1
ATOM 731 C C . GLN A 1 95 ? 12.534 14.878 0.950 1.00 72.75 95 GLN A C 1
ATOM 733 O O . GLN A 1 95 ? 13.723 15.071 1.194 1.00 72.75 95 GLN A O 1
ATOM 738 N N . ARG A 1 96 ? 11.651 15.877 0.885 1.00 72.69 96 ARG A N 1
ATOM 739 C CA . ARG A 1 96 ? 11.981 17.215 1.375 1.00 72.69 96 ARG A CA 1
ATOM 740 C C . ARG A 1 96 ? 11.886 17.183 2.893 1.00 72.69 96 ARG A C 1
ATOM 742 O O . ARG A 1 96 ? 10.794 17.011 3.428 1.00 72.69 96 ARG A O 1
ATOM 749 N N . SER A 1 97 ? 13.013 17.346 3.572 1.00 60.97 97 SER A N 1
ATOM 750 C CA . SER A 1 97 ? 13.021 17.666 4.996 1.00 60.97 97 SER A CA 1
ATOM 751 C C . SER A 1 97 ? 12.420 19.060 5.143 1.00 60.97 97 SER A C 1
ATOM 753 O O . SER A 1 97 ? 13.042 20.043 4.747 1.00 60.97 97 SER A O 1
ATOM 755 N N . GLY A 1 98 ? 11.179 19.155 5.615 1.00 51.72 98 GLY A N 1
ATOM 756 C CA . GLY A 1 98 ? 10.568 20.439 5.938 1.00 51.72 98 GLY A CA 1
ATOM 757 C C . GLY A 1 98 ? 11.257 21.028 7.162 1.00 51.72 98 GLY A C 1
ATOM 758 O O . GLY A 1 98 ? 10.828 20.766 8.278 1.00 51.72 98 GLY A O 1
ATOM 759 N N . VAL A 1 99 ? 12.337 21.782 6.967 1.00 52.72 99 VAL A N 1
ATOM 760 C CA . VAL A 1 99 ? 12.805 22.716 7.992 1.00 52.72 99 VAL A CA 1
ATOM 761 C C . VAL A 1 99 ? 11.936 23.957 7.839 1.00 52.72 99 VAL A C 1
ATOM 763 O O . VAL A 1 99 ? 12.050 24.682 6.852 1.00 52.72 99 VAL A O 1
ATOM 766 N N . VAL A 1 100 ? 11.004 24.142 8.768 1.00 53.62 100 VAL A N 1
ATOM 767 C CA . VAL A 1 100 ? 10.293 25.409 8.943 1.00 53.62 100 VAL A CA 1
ATOM 768 C C . VAL A 1 100 ? 11.182 26.232 9.871 1.00 53.62 100 VAL A C 1
ATOM 770 O O . VAL A 1 100 ? 11.312 25.900 11.045 1.00 53.62 100 VAL A O 1
ATOM 773 N N . ASP A 1 101 ? 11.894 27.217 9.327 1.00 45.16 101 ASP A N 1
ATOM 774 C CA . ASP A 1 101 ? 12.714 28.132 10.125 1.00 45.16 101 ASP A CA 1
ATOM 775 C C . ASP A 1 101 ? 11.797 29.222 10.707 1.00 45.16 101 ASP A C 1
ATOM 777 O O . ASP A 1 101 ? 11.451 30.188 10.028 1.00 45.16 101 ASP A O 1
ATOM 781 N N . ASP A 1 102 ? 11.372 29.052 11.961 1.00 48.94 102 ASP A N 1
ATOM 782 C CA . ASP A 1 102 ? 10.475 29.973 12.688 1.00 48.94 102 ASP A CA 1
ATOM 783 C C . ASP A 1 102 ? 11.164 31.280 13.162 1.00 48.94 102 ASP A C 1
ATOM 785 O O . ASP A 1 102 ? 10.566 32.072 13.885 1.00 48.94 102 ASP A O 1
ATOM 789 N N . ASN A 1 103 ? 12.416 31.552 12.764 1.00 42.75 103 ASN A N 1
ATOM 790 C CA . ASN A 1 103 ? 13.246 32.619 13.354 1.00 42.75 103 ASN A CA 1
ATOM 791 C C . ASN A 1 103 ? 13.688 33.759 12.411 1.00 42.75 103 ASN A C 1
ATOM 793 O O . ASN A 1 103 ? 14.651 34.463 12.707 1.00 42.75 103 ASN A O 1
ATOM 797 N N . LEU A 1 104 ? 12.976 34.034 11.314 1.00 48.50 104 LEU A N 1
ATOM 798 C CA . LEU A 1 104 ? 13.230 35.226 10.478 1.00 48.50 104 LEU A CA 1
ATOM 799 C C . LEU A 1 104 ? 12.250 36.377 10.764 1.00 48.50 104 LEU A C 1
ATOM 801 O O . LEU A 1 104 ? 11.702 36.991 9.855 1.00 48.50 104 LEU A O 1
ATOM 805 N N . VAL A 1 105 ? 12.061 36.716 12.041 1.00 46.75 105 VAL A N 1
ATOM 806 C CA . VAL A 1 105 ? 11.579 38.045 12.450 1.00 46.75 105 VAL A CA 1
ATOM 807 C C . VAL A 1 105 ? 12.436 38.523 13.618 1.00 46.75 105 VAL A C 1
ATOM 809 O O . VAL A 1 105 ? 12.096 38.275 14.766 1.00 46.75 105 VAL A O 1
ATOM 812 N N . GLN A 1 106 ? 13.563 39.179 13.322 1.00 38.09 106 GLN A N 1
ATOM 813 C CA . GLN A 1 106 ? 14.040 40.409 13.978 1.00 38.09 106 GLN A CA 1
ATOM 814 C C . GLN A 1 106 ? 15.478 40.767 13.568 1.00 38.09 106 GLN A C 1
ATOM 816 O O . GLN A 1 106 ? 16.297 39.909 13.247 1.00 38.09 106 GLN A O 1
ATOM 821 N N . THR A 1 107 ? 15.769 42.066 13.709 1.00 34.72 107 THR A N 1
ATOM 822 C CA . THR A 1 107 ? 17.052 42.783 13.563 1.00 34.72 107 THR A CA 1
ATOM 823 C C . THR A 1 107 ? 17.336 43.260 12.120 1.00 34.72 107 THR A C 1
ATOM 825 O O . THR A 1 107 ? 17.365 42.465 11.194 1.00 34.72 107 THR A O 1
ATOM 828 N N . LYS A 1 108 ? 17.514 44.553 11.809 1.00 34.03 108 LYS A N 1
ATOM 829 C CA . LYS A 1 108 ? 17.889 45.720 12.625 1.00 34.03 108 LYS A CA 1
ATOM 830 C C . LYS A 1 108 ? 17.264 47.011 12.081 1.00 34.03 108 LYS A C 1
ATOM 832 O O . LYS A 1 108 ? 17.375 47.297 10.892 1.00 34.03 108 LYS A O 1
ATOM 837 N N . ALA A 1 109 ? 16.678 47.791 12.985 1.00 36.88 109 ALA A N 1
ATOM 838 C CA . ALA A 1 109 ? 16.624 49.238 12.878 1.00 36.88 109 ALA A CA 1
ATOM 839 C C . ALA A 1 109 ? 17.841 49.820 13.624 1.00 36.88 109 ALA A C 1
ATOM 841 O O . ALA A 1 109 ? 18.212 49.304 14.676 1.00 36.88 109 ALA A O 1
ATOM 842 N N . GLU A 1 110 ? 18.382 50.886 13.036 1.00 34.00 110 GLU A N 1
ATOM 843 C CA . GLU A 1 110 ? 19.151 51.984 13.640 1.00 34.00 110 GLU A CA 1
ATOM 844 C C . GLU A 1 110 ? 20.636 51.843 14.023 1.00 34.00 110 GLU A C 1
ATOM 846 O O . GLU A 1 110 ? 21.151 50.787 14.383 1.00 34.00 110 GLU A O 1
ATOM 851 N N . GLU A 1 111 ? 21.234 53.044 13.961 1.00 35.09 111 GLU A N 1
ATOM 852 C CA . GLU A 1 111 ? 22.549 53.538 14.390 1.00 35.09 111 GLU A CA 1
ATOM 853 C C . GLU A 1 111 ? 23.654 53.458 13.316 1.00 35.09 111 GLU A C 1
ATOM 855 O O . GLU A 1 111 ? 24.014 52.382 12.856 1.00 35.09 111 GLU A O 1
ATOM 860 N N . LYS A 1 112 ? 24.272 54.554 12.858 1.00 36.22 112 LYS A N 1
ATOM 861 C CA . LYS A 1 112 ? 24.300 55.957 13.296 1.00 36.22 112 LYS A CA 1
ATOM 862 C C . LYS A 1 112 ? 24.913 56.811 12.179 1.00 36.22 112 LYS A C 1
ATOM 864 O O . LYS A 1 112 ? 25.740 56.248 11.426 1.00 36.22 112 LYS A O 1
#

Solvent-accessible surface area (backbone atoms only — not comparable to full-atom values): 6735 Å² total; per-residue (Å²): 129,88,66,51,47,39,87,44,49,44,72,81,29,94,69,27,48,36,28,37,24,74,41,69,42,53,51,74,42,73,44,35,58,69,74,42,81,43,72,27,86,53,72,37,48,62,75,36,30,31,25,64,38,71,39,52,60,64,36,71,42,25,54,74,61,34,75,63,21,27,25,72,39,68,41,51,52,58,33,78,50,43,77,91,44,35,42,51,80,86,53,87,86,81,83,81,80,83,78,79,78,89,74,88,81,78,87,82,85,87,87,132

Secondary structure (DSSP, 8-state):
------TTEE-SSTT-SEEEE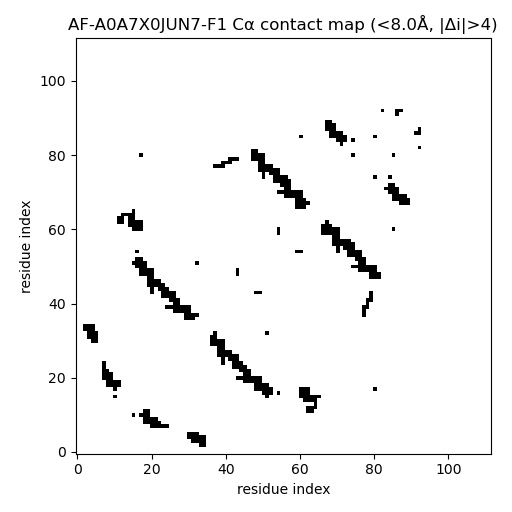SS-B-TT-EEEETTEEEE--S-B-TT-EEESS-B-TTPEEEETTEEEEEESS-B-TT-EESTTTEE-SSS----------TT---------

Sequence (112 aa):
MKTDTDKRLVLLHPNDNIFVCCQTISAGESVVLEGESLVIHSDIHVGHKLARCDIALKEKIIKYGASIGSAKASIQRAEHVHLHNIKSDYMPSYQRSGVVDDNLVQTKAEEK

Mean predicted aligned error: 8.48 Å

InterPro domains:
  IPR013974 SAF domain [SM00858] (16-87)
  IPR044144 UxaA/GarD, SAF domain [cd11613] (8-87)
  IPR052172 UxaA family altronate/galactarate dehydratases [PTHR30536] (7-91)

Radius of gyration: 19.47 Å; Cα contacts (8 Å, |Δi|>4): 229; chains: 1; bounding box: 44×66×29 Å

Nearest PDB structures (foldseek):
  3k3s-assembly3_C  TM=9.400E-01  e=1.248E-08  Shigella flexneri 2a str. 2457T
  6u7l-assembly1_A  TM=8.236E-01  e=2.979E-05  Escherichia coli K-12
  3laz-assembly2_B-3  TM=8.203E-01  e=1.984E-05  Escherichia coli CFT073
  6u7l-assembly2_C  TM=8.255E-01  e=4.740E-05  Escherichia coli K-12
  6u7l-assembly1_B  TM=8.196E-01  e=5.323E-05  Escherichia coli K-12

Foldseek 3Di:
DPQQWAPQWDQLDPQFQKTFGQAKDAAQDWTDQRNDTDGAHHIAHHRWIFGSAWFAAQGFGAHNNDGQFGFNHTAHGRYTDDPVGTAGPPDGDDDDPPPPPPPPDDDDDDDD

pLDDT: mean 87.53, std 19.83, range [34.0, 98.75]